Protein AF-S2Z123-F1 (afdb_monomer_lite)

Secondary structure (DSSP, 8-state):
------TTT-TT-S--PPPTTPPPPPP--EEE-TT--GGG--EEEEEE-SSSSS--EEEEEEETTEEEEEES-TTTTSS---------

Foldseek 3Di:
DPDDDPCPVCVPPDDDDDDDVRDDDDDDQWDFAPPDDPVQQPDWDWDWDPPDDPTQTWTFGDDPNDGGIIGSPPDPPVPDDDDPDPDD

pLDDT: mean 81.09, std 16.58, range [39.72, 96.81]

Sequence (88 aa):
MHASVDRIGQPWGGRTPYDRHEPWPVRVDSFLAEGVDPRTVQRWVQATSLLHSDGDAMDIAVVDGRWSGADGEFGRDGEAAFRPASRT

Radius of gyration: 17.32 Å; chains: 1; bounding box: 34×41×44 Å

Structure (mmCIF, N/CA/C/O backbone):
data_AF-S2Z123-F1
#
_entry.id   AF-S2Z123-F1
#
loop_
_atom_site.group_PDB
_atom_site.id
_atom_site.type_symbol
_atom_site.label_atom_id
_atom_site.label_alt_id
_atom_site.label_comp_id
_atom_site.label_asym_id
_atom_site.label_entity_id
_atom_site.label_seq_id
_atom_site.pdbx_PDB_ins_code
_atom_site.Cartn_x
_atom_site.Cartn_y
_atom_site.Cartn_z
_atom_site.occupancy
_atom_site.B_iso_or_equiv
_atom_site.auth_seq_id
_atom_site.auth_comp_id
_atom_site.auth_asym_id
_atom_site.auth_atom_id
_atom_site.pdbx_PDB_model_num
ATOM 1 N N . MET A 1 1 ? -2.720 -21.729 -10.254 1.00 39.72 1 MET A N 1
ATOM 2 C CA . MET A 1 1 ? -1.762 -21.544 -9.142 1.00 39.72 1 MET A CA 1
ATOM 3 C C . MET A 1 1 ? -0.464 -21.035 -9.741 1.00 39.72 1 MET A C 1
ATOM 5 O O . MET A 1 1 ? 0.190 -21.792 -10.445 1.00 39.72 1 MET A O 1
ATOM 9 N N . HIS A 1 2 ? -0.132 -19.755 -9.557 1.00 52.31 2 HIS A N 1
ATOM 10 C CA . HIS A 1 2 ? 1.204 -19.275 -9.912 1.00 52.31 2 HIS A CA 1
ATOM 11 C C . HIS A 1 2 ? 2.196 -19.932 -8.951 1.00 52.31 2 HIS A C 1
ATOM 13 O O . HIS A 1 2 ? 2.007 -19.845 -7.739 1.00 52.31 2 HIS A O 1
ATOM 19 N N . ALA A 1 3 ? 3.197 -20.638 -9.478 1.00 58.62 3 ALA A N 1
ATOM 20 C CA . ALA A 1 3 ? 4.266 -21.185 -8.654 1.00 58.62 3 ALA A CA 1
ATOM 21 C C . ALA A 1 3 ? 4.947 -20.015 -7.932 1.00 58.62 3 ALA A C 1
ATOM 23 O O . ALA A 1 3 ? 5.498 -19.120 -8.575 1.00 58.62 3 ALA A O 1
ATOM 24 N N . SER A 1 4 ? 4.835 -19.971 -6.605 1.00 73.31 4 SER A N 1
ATOM 25 C CA . SER A 1 4 ? 5.471 -18.928 -5.809 1.00 73.31 4 SER A CA 1
ATOM 26 C C . SER A 1 4 ? 6.985 -19.066 -5.944 1.00 73.31 4 SER A C 1
ATOM 28 O O . SER A 1 4 ? 7.527 -20.135 -5.667 1.00 73.31 4 SER A O 1
ATOM 30 N N . VAL A 1 5 ? 7.662 -17.994 -6.359 1.00 81.94 5 VAL A N 1
ATOM 31 C CA . VAL A 1 5 ? 9.128 -17.896 -6.302 1.00 81.94 5 VAL A CA 1
ATOM 32 C C . VAL A 1 5 ? 9.575 -18.202 -4.871 1.00 81.94 5 VAL A C 1
ATOM 34 O O . VAL A 1 5 ? 8.949 -17.714 -3.929 1.00 81.94 5 VAL A O 1
ATOM 37 N N . ASP A 1 6 ? 10.632 -19.001 -4.697 1.00 87.56 6 ASP A N 1
ATOM 38 C CA . ASP A 1 6 ? 11.254 -19.205 -3.386 1.00 87.56 6 ASP A CA 1
ATOM 39 C C . ASP A 1 6 ? 11.831 -17.871 -2.897 1.00 87.56 6 ASP A C 1
ATOM 41 O O . ASP A 1 6 ? 12.938 -17.484 -3.254 1.00 87.56 6 ASP A O 1
ATOM 45 N N . ARG A 1 7 ? 11.062 -17.138 -2.090 1.00 85.12 7 ARG A N 1
ATOM 46 C CA . ARG A 1 7 ? 11.444 -15.818 -1.571 1.00 85.12 7 ARG A CA 1
ATOM 47 C C . ARG A 1 7 ? 12.529 -15.896 -0.490 1.00 85.12 7 ARG A C 1
ATOM 49 O O . ARG A 1 7 ? 13.026 -14.849 -0.089 1.00 85.12 7 ARG A O 1
ATOM 56 N N . ILE A 1 8 ? 12.881 -17.095 -0.011 1.00 87.50 8 ILE A N 1
ATOM 57 C CA . ILE A 1 8 ? 13.965 -17.293 0.959 1.00 87.50 8 ILE A CA 1
ATOM 58 C C . ILE A 1 8 ? 15.283 -17.513 0.210 1.00 87.50 8 ILE A C 1
ATOM 60 O O . ILE A 1 8 ? 16.255 -16.808 0.470 1.00 87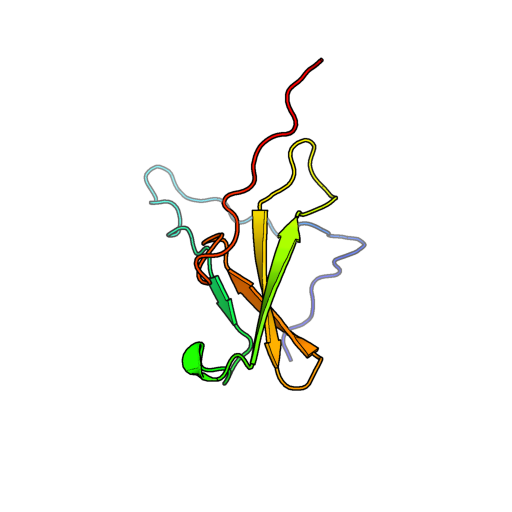.50 8 ILE A O 1
ATOM 64 N N . GLY A 1 9 ? 15.319 -18.446 -0.746 1.00 90.75 9 GLY A N 1
ATOM 65 C CA . GLY A 1 9 ? 16.509 -18.730 -1.559 1.00 90.75 9 GLY A CA 1
ATOM 66 C C . GLY A 1 9 ? 16.731 -17.760 -2.726 1.00 90.75 9 GLY A C 1
ATOM 67 O O . GLY A 1 9 ? 17.861 -17.570 -3.173 1.00 90.75 9 GLY A O 1
ATOM 68 N N . GLN A 1 10 ? 15.668 -17.120 -3.217 1.00 86.69 10 GLN A N 1
ATOM 69 C CA . GLN A 1 10 ? 15.674 -16.143 -4.309 1.00 86.69 10 GLN A CA 1
ATOM 70 C C . GLN A 1 10 ? 14.841 -14.906 -3.924 1.00 86.69 10 GLN A C 1
ATOM 72 O O . GLN A 1 10 ? 13.800 -14.641 -4.534 1.00 86.69 10 GLN A O 1
ATOM 77 N N . PRO A 1 11 ? 15.287 -14.110 -2.931 1.00 85.88 11 PRO A N 1
ATOM 78 C CA . PRO A 1 11 ? 14.504 -12.988 -2.397 1.00 85.88 11 PRO A CA 1
ATOM 79 C C . PRO A 1 11 ? 14.084 -11.972 -3.467 1.00 85.88 11 PRO A C 1
ATOM 81 O O . PRO A 1 11 ? 13.004 -11.385 -3.386 1.00 85.88 11 PRO A O 1
ATOM 84 N N . TRP A 1 12 ? 14.906 -11.820 -4.505 1.00 85.75 12 TRP A N 1
ATOM 85 C CA . TRP A 1 12 ? 14.695 -10.881 -5.606 1.00 85.75 12 TRP A CA 1
ATOM 86 C C . TRP A 1 12 ? 14.015 -11.500 -6.834 1.00 85.75 12 TRP A C 1
ATOM 88 O O . TRP A 1 12 ? 13.623 -10.771 -7.739 1.00 85.75 12 TRP A O 1
ATOM 98 N N . GLY A 1 13 ? 13.868 -12.828 -6.885 1.00 87.31 13 GLY A N 1
ATOM 99 C CA . GLY A 1 13 ? 13.396 -13.539 -8.072 1.00 87.31 13 GLY A CA 1
ATOM 100 C C . GLY A 1 13 ? 14.287 -13.342 -9.307 1.00 87.31 13 GLY A C 1
ATOM 101 O O . GLY A 1 13 ? 15.496 -13.126 -9.206 1.00 87.31 13 GLY A O 1
ATOM 102 N N . GLY A 1 14 ? 13.687 -13.468 -10.494 1.00 88.44 14 GLY A N 1
ATOM 103 C CA . GLY A 1 14 ? 14.370 -13.249 -11.770 1.00 88.44 14 GLY A CA 1
ATOM 104 C C . GLY A 1 14 ? 14.679 -11.772 -12.030 1.00 88.44 14 GLY A C 1
ATOM 105 O O . GLY A 1 14 ? 13.987 -10.882 -11.546 1.00 88.44 14 GLY A O 1
ATOM 106 N N . ARG A 1 15 ? 15.711 -11.500 -12.837 1.00 86.31 15 ARG A N 1
ATOM 107 C CA . ARG A 1 15 ? 16.035 -10.131 -13.264 1.00 86.31 15 ARG A CA 1
ATOM 108 C C . ARG A 1 15 ? 14.937 -9.590 -14.184 1.00 86.31 15 ARG A C 1
ATOM 110 O O . ARG A 1 15 ? 14.578 -10.254 -15.151 1.00 86.31 15 ARG A O 1
ATOM 117 N N . THR A 1 16 ? 14.507 -8.356 -13.943 1.00 85.81 16 THR A N 1
ATOM 118 C CA . THR A 1 16 ? 13.570 -7.604 -14.796 1.00 85.81 16 THR A CA 1
ATOM 119 C C . THR A 1 16 ? 14.245 -6.326 -15.314 1.00 85.81 16 THR A C 1
ATOM 121 O O . THR A 1 16 ? 13.996 -5.243 -14.780 1.00 85.81 16 THR A O 1
ATOM 124 N N . PRO A 1 17 ? 15.202 -6.432 -16.257 1.00 89.56 17 PRO A N 1
ATOM 125 C CA . PRO A 1 17 ? 15.849 -5.258 -16.831 1.00 89.56 17 PRO A CA 1
ATOM 126 C C . PRO A 1 17 ? 14.879 -4.505 -17.748 1.00 89.56 17 PRO A C 1
ATOM 128 O O . PRO A 1 17 ? 14.127 -5.135 -18.485 1.00 89.56 17 PRO A O 1
ATOM 131 N N . TYR A 1 18 ? 14.951 -3.177 -17.716 1.00 89.06 18 TYR A N 1
ATOM 132 C CA . TYR A 1 18 ? 14.289 -2.302 -18.682 1.00 89.06 18 TYR A CA 1
ATOM 133 C C . TYR A 1 18 ? 15.265 -1.941 -19.802 1.00 89.06 18 TYR A C 1
ATOM 135 O O . TYR A 1 18 ? 16.468 -1.770 -19.554 1.00 89.06 18 TYR A O 1
ATOM 143 N N . ASP A 1 19 ? 14.756 -1.830 -21.023 1.00 93.38 19 ASP A N 1
ATOM 144 C CA . ASP A 1 19 ? 15.547 -1.467 -22.189 1.00 93.38 19 ASP A CA 1
ATOM 145 C C . ASP A 1 19 ? 16.007 -0.008 -22.136 1.00 93.38 19 ASP A C 1
ATOM 147 O O . ASP A 1 19 ? 15.485 0.857 -21.423 1.00 93.38 19 ASP A O 1
ATOM 151 N N . ARG A 1 20 ? 17.026 0.301 -22.941 1.00 95.06 20 ARG A N 1
ATOM 152 C CA . ARG A 1 20 ? 17.465 1.684 -23.104 1.00 95.06 20 ARG A CA 1
ATOM 153 C C . ARG A 1 20 ? 16.295 2.522 -23.635 1.00 95.06 20 ARG A C 1
ATOM 155 O O . ARG A 1 20 ? 15.774 2.231 -24.704 1.00 95.06 20 ARG A O 1
ATOM 162 N N . HIS A 1 21 ? 15.981 3.609 -22.929 1.00 95.50 21 HIS A N 1
ATOM 163 C CA . HIS A 1 21 ? 14.868 4.528 -23.216 1.00 95.50 21 HIS A CA 1
ATOM 164 C C . HIS A 1 21 ? 13.469 3.978 -22.921 1.00 95.50 21 HIS A C 1
ATOM 166 O O . HIS A 1 21 ? 12.492 4.684 -23.170 1.00 95.50 21 HIS A O 1
ATOM 172 N N . GLU A 1 22 ? 13.356 2.777 -22.357 1.00 95.50 22 GLU A N 1
ATOM 173 C CA . GLU A 1 22 ? 12.079 2.313 -21.835 1.00 95.50 22 GLU A CA 1
ATOM 174 C C . GLU A 1 22 ? 11.667 3.193 -20.639 1.00 95.50 22 GLU A C 1
ATOM 176 O O . GLU A 1 22 ? 12.499 3.487 -19.770 1.00 95.50 22 GLU A O 1
ATOM 181 N N . PRO A 1 23 ? 10.415 3.684 -20.597 1.00 92.12 23 PRO A N 1
ATOM 182 C CA . PRO A 1 23 ? 9.939 4.452 -19.461 1.00 92.12 23 PRO A CA 1
ATOM 183 C C . PRO A 1 23 ? 9.862 3.563 -18.221 1.00 92.12 23 PRO A C 1
ATOM 185 O O . PRO A 1 23 ? 9.437 2.411 -18.278 1.00 92.12 23 PRO A O 1
ATOM 188 N N . TRP A 1 24 ? 10.219 4.134 -17.075 1.00 90.94 24 TRP A N 1
ATOM 189 C CA . TRP A 1 24 ? 9.977 3.479 -15.797 1.00 90.94 24 TRP A CA 1
ATOM 190 C C . TRP A 1 24 ? 8.473 3.268 -15.582 1.00 90.94 24 TRP A C 1
ATOM 192 O O . TRP A 1 24 ? 7.675 4.117 -15.998 1.00 90.94 24 TRP A O 1
ATOM 202 N N . PRO A 1 25 ? 8.072 2.183 -14.896 1.00 89.50 25 PRO A N 1
ATOM 203 C CA . PRO A 1 25 ? 6.695 2.024 -14.465 1.00 89.50 25 PRO A CA 1
ATOM 204 C C . PRO A 1 25 ? 6.235 3.231 -13.654 1.00 89.50 25 PRO A C 1
ATOM 206 O O . PRO A 1 25 ? 7.004 3.831 -12.897 1.00 89.50 25 PRO A O 1
ATOM 209 N N . VAL A 1 26 ? 4.954 3.558 -13.787 1.00 90.19 26 VAL A N 1
ATOM 210 C CA . VAL A 1 26 ? 4.331 4.585 -12.957 1.00 90.19 26 VAL A CA 1
ATOM 211 C C . VAL A 1 26 ? 4.449 4.165 -11.494 1.00 90.19 26 VAL A C 1
ATOM 213 O O . VAL A 1 26 ? 4.133 3.030 -11.135 1.00 90.19 26 VAL A O 1
ATOM 216 N N . ARG A 1 27 ? 4.913 5.088 -10.650 1.00 87.00 27 ARG A N 1
ATOM 217 C CA . ARG A 1 27 ? 4.939 4.899 -9.201 1.00 87.00 27 ARG A CA 1
ATOM 218 C C . ARG A 1 27 ? 3.500 4.763 -8.693 1.00 87.00 27 ARG A C 1
ATOM 220 O O . ARG A 1 27 ? 2.676 5.640 -8.939 1.00 87.00 27 ARG A O 1
ATOM 227 N N . VAL A 1 28 ? 3.217 3.660 -8.005 1.00 89.31 28 VAL A N 1
ATOM 228 C CA . VAL A 1 28 ? 1.923 3.379 -7.374 1.00 89.31 28 VAL A CA 1
ATOM 229 C C . VAL A 1 28 ? 2.138 3.360 -5.869 1.00 89.31 28 VAL A C 1
ATOM 231 O O . VAL A 1 28 ? 2.787 2.454 -5.354 1.00 89.31 28 VAL A O 1
ATOM 234 N N . ASP A 1 29 ? 1.595 4.367 -5.188 1.00 87.81 29 ASP A N 1
ATOM 235 C CA . ASP A 1 29 ? 1.764 4.552 -3.741 1.00 87.81 29 ASP A CA 1
ATOM 236 C C . ASP A 1 29 ? 0.601 3.992 -2.922 1.00 87.81 29 ASP A C 1
ATOM 238 O O . ASP A 1 29 ? 0.667 3.980 -1.700 1.00 87.81 29 ASP A O 1
ATOM 242 N N . SER A 1 30 ? -0.442 3.485 -3.577 1.00 90.44 30 SER A N 1
ATOM 243 C CA . SER A 1 30 ? -1.639 2.980 -2.910 1.00 90.44 30 SER A CA 1
ATOM 244 C C . SER A 1 30 ? -1.936 1.558 -3.365 1.00 90.44 30 SER A C 1
ATOM 246 O O . SER A 1 30 ? -1.996 1.265 -4.561 1.00 90.44 30 SER A O 1
ATOM 248 N N . PHE A 1 31 ? -2.157 0.669 -2.406 1.00 93.75 31 PHE A N 1
ATOM 249 C CA . PHE A 1 31 ? -2.558 -0.707 -2.650 1.00 93.75 31 PHE A CA 1
ATOM 250 C C . PHE A 1 31 ? -3.655 -1.100 -1.670 1.00 93.75 31 PHE A C 1
ATOM 252 O O . PHE A 1 31 ? -3.483 -0.967 -0.461 1.00 93.75 31 PHE A O 1
ATOM 259 N N . LEU A 1 32 ? -4.752 -1.645 -2.190 1.00 94.75 32 LEU A N 1
ATOM 260 C CA . LEU A 1 32 ? -5.797 -2.296 -1.411 1.00 94.75 32 LEU A CA 1
ATOM 261 C C . LEU A 1 32 ? -5.967 -3.729 -1.911 1.00 94.75 32 LEU A C 1
ATOM 263 O O . LEU A 1 32 ? -5.788 -4.012 -3.097 1.00 94.75 32 LEU A O 1
ATOM 267 N N . ALA A 1 33 ? -6.312 -4.629 -0.997 1.00 95.06 33 ALA A N 1
ATOM 268 C CA . ALA A 1 33 ? -6.664 -5.994 -1.332 1.00 95.06 33 ALA A CA 1
ATOM 269 C C . ALA A 1 33 ? -7.841 -6.016 -2.319 1.00 95.06 33 ALA A C 1
ATOM 271 O O . ALA A 1 33 ? -8.692 -5.123 -2.338 1.00 95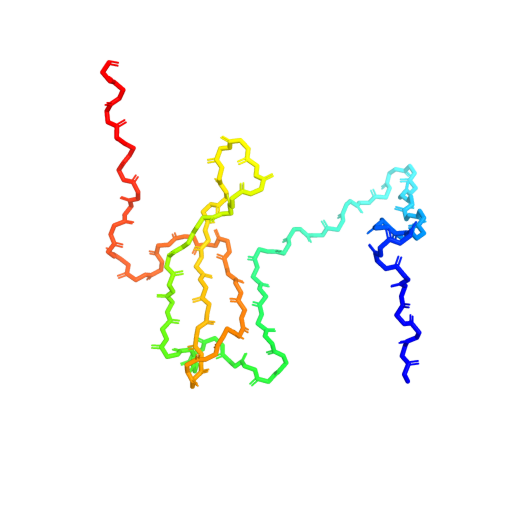.06 33 ALA A O 1
ATOM 272 N N . GLU A 1 34 ? -7.885 -7.057 -3.146 1.00 94.12 34 GLU A N 1
ATOM 273 C CA . GLU A 1 34 ? -8.927 -7.215 -4.154 1.00 94.12 34 GLU A CA 1
ATOM 274 C C . GLU A 1 34 ? -10.330 -7.134 -3.527 1.00 94.12 34 GLU A C 1
ATOM 276 O O . GLU A 1 34 ? -10.611 -7.765 -2.508 1.00 94.12 34 GLU A O 1
ATOM 281 N N . GLY A 1 35 ? -11.208 -6.332 -4.135 1.00 93.75 35 GLY A N 1
ATOM 282 C CA . GLY A 1 35 ? -12.581 -6.120 -3.668 1.00 93.75 35 GLY A CA 1
ATOM 283 C C . GLY A 1 35 ? -12.744 -5.085 -2.550 1.00 93.75 35 GLY A C 1
ATOM 284 O O . GLY A 1 35 ? -13.880 -4.754 -2.217 1.00 93.75 35 GLY A O 1
ATOM 285 N N . VAL A 1 36 ? -11.657 -4.534 -1.999 1.00 94.62 36 VAL A N 1
ATOM 286 C CA . VAL A 1 36 ? -11.730 -3.453 -1.006 1.00 94.62 36 VAL A CA 1
ATOM 287 C C . VAL A 1 36 ? -11.876 -2.110 -1.717 1.00 94.62 36 VAL A C 1
ATOM 289 O O . VAL A 1 36 ? -10.960 -1.632 -2.383 1.00 94.62 36 VAL A O 1
ATOM 292 N N . ASP A 1 37 ? -13.038 -1.480 -1.557 1.00 92.88 37 ASP A N 1
ATOM 293 C CA . ASP A 1 37 ? -13.252 -0.095 -1.979 1.00 92.88 37 ASP A CA 1
ATOM 294 C C . ASP A 1 37 ? -12.611 0.847 -0.940 1.00 92.88 37 ASP A C 1
ATOM 296 O O . ASP A 1 37 ? -12.907 0.702 0.252 1.00 92.88 37 ASP A O 1
ATOM 300 N N . PRO A 1 38 ? -11.789 1.838 -1.340 1.00 90.88 38 PRO A N 1
ATOM 301 C CA . PRO A 1 38 ? -11.221 2.825 -0.418 1.00 90.88 38 PRO A CA 1
ATOM 302 C C . PRO A 1 38 ? -12.247 3.476 0.522 1.00 90.88 38 PRO A C 1
ATOM 304 O O . PRO A 1 38 ? -11.936 3.772 1.671 1.00 90.88 38 PRO A O 1
ATOM 307 N N . ARG A 1 39 ? -13.491 3.664 0.063 1.00 91.31 39 ARG A N 1
ATOM 308 C CA . ARG A 1 39 ? -14.592 4.262 0.841 1.00 91.31 39 ARG A CA 1
ATOM 309 C C . ARG A 1 39 ? -15.157 3.334 1.913 1.00 91.31 39 ARG A C 1
ATO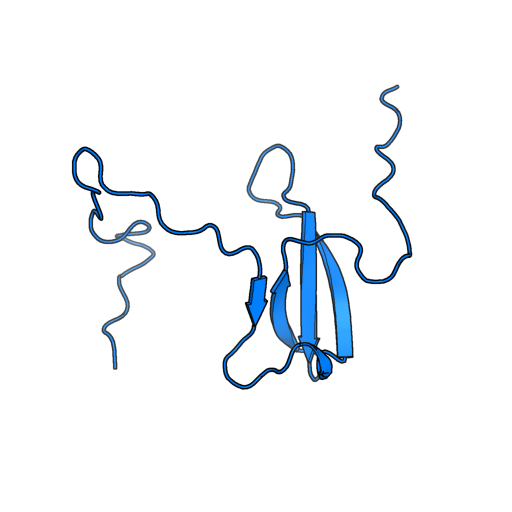M 311 O O . ARG A 1 39 ? -15.902 3.782 2.776 1.00 91.31 39 ARG A O 1
ATOM 318 N N . THR A 1 40 ? -14.847 2.044 1.832 1.00 92.56 40 THR A N 1
ATOM 319 C CA . THR A 1 40 ? -15.271 1.022 2.801 1.00 92.56 40 THR A CA 1
ATOM 320 C C . THR A 1 40 ? -14.208 0.736 3.856 1.00 92.56 40 THR A C 1
ATOM 322 O O . THR A 1 40 ? -14.458 -0.037 4.780 1.00 92.56 40 THR A O 1
ATOM 325 N N . VAL A 1 41 ? -13.035 1.375 3.752 1.00 95.06 41 VAL A N 1
ATOM 326 C CA . VAL A 1 41 ? -12.001 1.305 4.783 1.00 95.06 41 VAL A CA 1
ATOM 327 C C . VAL A 1 41 ? -12.557 1.891 6.076 1.00 95.06 41 VAL A C 1
ATOM 329 O O . VAL A 1 41 ? -12.989 3.040 6.123 1.00 95.06 41 VAL A O 1
ATOM 332 N N . GLN A 1 42 ? -12.559 1.081 7.133 1.00 95.50 42 GLN A N 1
ATOM 333 C CA . GLN A 1 42 ? -13.128 1.462 8.426 1.00 95.50 42 GLN A CA 1
ATOM 334 C C . GLN A 1 42 ? -12.185 2.383 9.199 1.00 95.50 42 GLN A C 1
ATOM 336 O O . GLN A 1 42 ? -12.632 3.210 9.991 1.00 95.50 42 GLN A O 1
ATOM 341 N N . ARG A 1 43 ? -10.873 2.207 9.001 1.00 93.88 43 ARG A N 1
ATOM 342 C CA . ARG A 1 43 ? -9.835 2.996 9.657 1.00 93.88 43 ARG A CA 1
ATOM 343 C C . ARG A 1 43 ? -8.553 3.017 8.834 1.00 93.88 43 ARG A C 1
ATOM 345 O O . ARG A 1 43 ? -8.091 1.965 8.392 1.00 93.88 43 ARG A O 1
ATOM 352 N N . TRP A 1 44 ? -7.949 4.195 8.743 1.00 92.69 44 TRP A N 1
ATOM 353 C CA . TRP A 1 44 ? -6.561 4.377 8.343 1.00 92.69 44 TR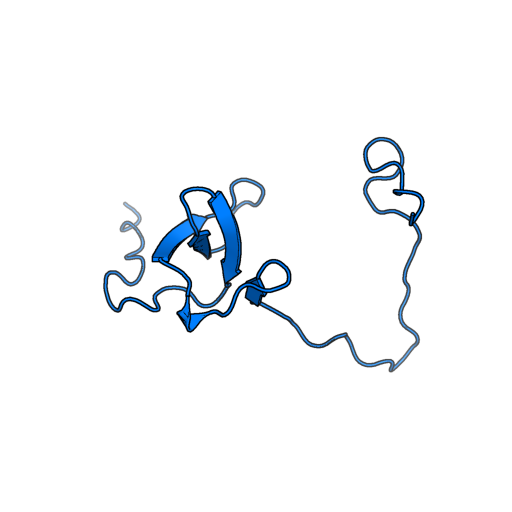P A CA 1
ATOM 354 C C . TRP A 1 44 ? -5.686 4.503 9.594 1.00 92.69 44 TRP A C 1
ATOM 356 O O . TRP A 1 44 ? -6.043 5.173 10.564 1.00 92.69 44 TRP A O 1
ATOM 366 N N . VAL A 1 45 ? -4.579 3.764 9.634 1.00 92.88 45 VAL A N 1
ATOM 367 C CA . VAL A 1 45 ? -3.639 3.772 10.761 1.00 92.88 45 VAL A CA 1
ATOM 368 C C . VAL A 1 45 ? -2.291 4.271 10.272 1.00 92.88 45 VAL A C 1
ATOM 370 O O . VAL A 1 45 ? -1.626 3.574 9.511 1.00 92.88 45 VAL A O 1
ATOM 373 N N . GLN A 1 46 ? -1.869 5.435 10.759 1.00 90.19 46 GLN A N 1
ATOM 374 C CA . GLN A 1 46 ? -0.535 5.964 10.492 1.00 90.19 46 GLN A CA 1
ATOM 375 C C . GLN A 1 46 ? 0.541 4.991 10.979 1.00 90.19 46 GLN A C 1
ATOM 377 O O . GLN A 1 46 ? 0.528 4.531 12.125 1.00 90.19 46 GLN A O 1
ATOM 382 N N . ALA A 1 47 ? 1.488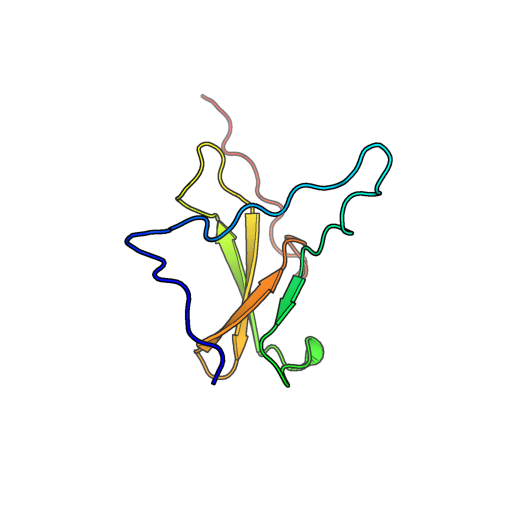 4.695 10.101 1.00 87.31 47 ALA A N 1
ATOM 383 C CA . ALA A 1 47 ? 2.585 3.783 10.350 1.00 87.31 47 ALA A CA 1
ATOM 384 C C . ALA A 1 47 ? 3.875 4.272 9.688 1.00 87.31 47 ALA A C 1
ATOM 386 O O . ALA A 1 47 ? 3.886 5.163 8.837 1.00 87.31 47 ALA A O 1
ATOM 387 N N . THR A 1 48 ? 4.982 3.659 10.098 1.00 87.94 48 THR A N 1
ATOM 388 C CA . THR A 1 48 ? 6.288 3.861 9.481 1.00 87.94 48 THR A CA 1
ATOM 389 C C . THR A 1 48 ? 6.991 2.523 9.291 1.00 87.94 48 THR A C 1
ATOM 391 O O . THR A 1 48 ? 6.880 1.628 10.136 1.00 87.94 48 THR A O 1
ATOM 394 N N . SER A 1 49 ? 7.691 2.351 8.170 1.00 82.94 49 SER A N 1
ATOM 395 C CA . SER A 1 49 ? 8.466 1.135 7.919 1.00 82.94 49 SER A CA 1
ATOM 396 C C . SER A 1 49 ? 9.704 1.072 8.823 1.00 82.94 49 SER A C 1
ATOM 398 O O . SER A 1 49 ? 10.481 2.020 8.869 1.00 82.94 49 SER A O 1
ATOM 400 N N . LEU A 1 50 ? 9.963 -0.077 9.452 1.00 80.50 50 LEU A N 1
ATOM 401 C CA . LEU A 1 50 ? 11.146 -0.274 10.309 1.00 80.50 50 LEU A CA 1
ATOM 402 C C . LEU A 1 50 ? 12.426 -0.662 9.546 1.00 80.50 50 LEU A C 1
ATOM 404 O O . LEU A 1 50 ? 13.497 -0.730 10.139 1.00 80.50 50 LEU A O 1
ATOM 408 N N . LEU A 1 51 ? 12.317 -0.997 8.258 1.00 72.44 51 LEU A N 1
ATOM 409 C CA . LEU A 1 51 ? 13.379 -1.677 7.506 1.00 72.44 51 LEU A CA 1
ATOM 410 C C . LEU A 1 51 ? 14.326 -0.731 6.751 1.00 72.44 51 LEU A C 1
ATOM 412 O O . LEU A 1 51 ? 15.227 -1.211 6.064 1.00 72.44 51 LEU A O 1
ATOM 416 N N . HIS A 1 52 ? 14.158 0.587 6.884 1.00 63.66 52 HIS A N 1
ATOM 417 C CA . HIS A 1 52 ? 15.077 1.573 6.310 1.00 63.66 52 HIS A CA 1
ATOM 418 C C . HIS A 1 52 ? 15.411 2.689 7.307 1.00 63.66 52 HIS A C 1
ATOM 420 O O . HIS A 1 52 ? 14.707 2.868 8.300 1.00 63.66 52 HIS A O 1
ATOM 426 N N . SER A 1 53 ? 16.518 3.394 7.063 1.00 50.22 53 SER A N 1
ATOM 427 C CA . SER A 1 53 ? 17.166 4.314 8.009 1.00 50.22 53 SER A CA 1
ATOM 428 C C . SER A 1 53 ? 16.350 5.545 8.396 1.00 50.22 53 SER A C 1
ATOM 430 O O . SER A 1 53 ? 16.611 6.101 9.460 1.00 50.22 53 SER A O 1
ATOM 432 N N . ASP A 1 54 ? 15.378 5.956 7.583 1.00 68.00 54 ASP A N 1
ATOM 433 C CA . ASP A 1 54 ? 14.621 7.196 7.804 1.00 68.00 54 ASP A CA 1
ATOM 434 C C . ASP A 1 54 ? 13.106 6.975 7.977 1.00 68.00 54 ASP A C 1
ATOM 436 O O . ASP A 1 54 ? 12.398 7.909 8.346 1.00 68.00 54 ASP A O 1
ATOM 440 N N . GLY A 1 55 ? 12.626 5.739 7.790 1.00 74.81 55 GLY A N 1
ATOM 441 C CA . GLY A 1 55 ? 11.218 5.347 7.903 1.00 74.81 55 GLY A CA 1
ATOM 442 C C . GLY A 1 55 ? 10.319 5.904 6.789 1.00 74.81 55 GLY A C 1
ATOM 443 O O . GLY A 1 55 ? 10.249 7.107 6.562 1.00 74.81 55 GLY A O 1
ATOM 444 N N . ASP A 1 56 ? 9.580 5.038 6.090 1.00 83.56 56 ASP A N 1
ATOM 445 C CA . ASP A 1 56 ? 8.583 5.469 5.105 1.00 83.56 56 ASP A CA 1
ATOM 446 C C . ASP A 1 56 ? 7.255 5.709 5.812 1.00 83.56 56 ASP A C 1
ATOM 448 O O . ASP A 1 56 ? 6.671 4.769 6.355 1.00 83.56 56 ASP A O 1
ATOM 452 N N . ALA A 1 57 ? 6.788 6.957 5.830 1.00 86.56 57 ALA A N 1
ATOM 453 C CA . ALA A 1 57 ? 5.460 7.286 6.334 1.00 86.56 57 ALA A CA 1
ATOM 454 C C . ALA A 1 57 ? 4.382 6.711 5.403 1.00 86.56 57 ALA A C 1
ATOM 456 O O . ALA A 1 57 ? 4.455 6.878 4.186 1.00 86.56 57 ALA A O 1
ATOM 457 N N . MET A 1 58 ? 3.388 6.040 5.983 1.00 88.88 58 MET A N 1
ATOM 458 C CA . MET A 1 58 ? 2.260 5.462 5.250 1.00 88.88 58 MET A CA 1
ATOM 459 C C . MET A 1 58 ? 1.032 5.317 6.144 1.00 88.88 58 MET A C 1
ATOM 461 O O . MET A 1 58 ? 1.153 5.215 7.364 1.00 88.88 58 MET A O 1
ATOM 465 N N . ASP A 1 59 ? -0.137 5.234 5.524 1.00 92.19 59 ASP A N 1
ATOM 466 C CA . ASP A 1 59 ? -1.396 4.902 6.175 1.00 92.19 59 ASP A CA 1
ATOM 467 C C . ASP A 1 59 ? -1.790 3.451 5.859 1.00 92.19 59 ASP A C 1
ATOM 469 O O . ASP A 1 59 ? -1.822 3.013 4.711 1.00 92.19 59 ASP A O 1
ATOM 473 N N . ILE A 1 60 ? -2.087 2.673 6.897 1.00 93.00 60 ILE A N 1
ATOM 474 C CA . ILE A 1 60 ? -2.482 1.264 6.818 1.00 93.00 60 ILE A CA 1
ATOM 475 C C . ILE A 1 60 ? -4.011 1.173 6.807 1.00 93.00 60 ILE A C 1
ATOM 477 O O . ILE A 1 60 ? -4.662 1.578 7.771 1.00 93.00 60 ILE A O 1
ATOM 481 N N . ALA A 1 61 ? -4.585 0.588 5.754 1.00 95.19 61 ALA A N 1
ATOM 482 C CA . ALA A 1 61 ? -6.021 0.339 5.657 1.00 95.19 61 ALA A CA 1
ATOM 483 C C . ALA A 1 61 ? -6.430 -0.859 6.522 1.00 95.19 61 ALA A C 1
ATOM 485 O O . ALA A 1 61 ? -5.881 -1.960 6.380 1.00 95.19 61 ALA A O 1
ATOM 486 N N . VAL A 1 62 ? -7.437 -0.666 7.376 1.00 96.12 62 VAL A N 1
ATOM 487 C CA . VAL A 1 62 ? -8.021 -1.721 8.211 1.00 96.12 62 VAL A CA 1
ATOM 488 C C . VAL A 1 62 ? -9.498 -1.918 7.873 1.00 96.12 62 VAL A C 1
ATOM 490 O O . VAL A 1 62 ? -10.288 -0.972 7.898 1.00 96.12 62 VAL A O 1
ATOM 493 N N . VAL A 1 63 ? -9.865 -3.169 7.595 1.00 95.75 63 VAL A N 1
ATOM 494 C CA . VAL A 1 63 ? -11.246 -3.623 7.374 1.00 95.75 63 VAL A CA 1
ATOM 495 C C . VAL A 1 63 ? -11.471 -4.870 8.222 1.00 95.75 63 VAL A C 1
ATOM 497 O O . VAL A 1 63 ? -10.659 -5.792 8.197 1.00 95.75 63 VAL A O 1
ATOM 500 N N . ASP A 1 64 ? -12.531 -4.874 9.028 1.00 94.56 64 ASP A N 1
ATOM 501 C CA . ASP A 1 64 ? -12.904 -5.958 9.946 1.00 94.56 64 ASP A CA 1
ATOM 502 C C . ASP A 1 64 ? -11.742 -6.409 10.849 1.00 94.56 64 ASP A C 1
ATOM 504 O O . ASP A 1 64 ? -11.510 -7.595 11.093 1.00 94.56 64 ASP A O 1
ATOM 508 N N . GLY A 1 65 ? -10.959 -5.433 11.321 1.00 94.44 65 GLY A N 1
ATOM 509 C CA . GLY A 1 65 ? -9.789 -5.664 12.171 1.00 94.44 65 GLY A CA 1
ATOM 510 C C . GLY A 1 65 ? -8.582 -6.283 11.456 1.00 94.44 65 GLY A C 1
ATOM 511 O O . GLY A 1 65 ? -7.636 -6.697 12.126 1.00 94.44 65 GLY A O 1
ATOM 512 N N . ARG A 1 66 ? -8.582 -6.355 10.118 1.00 94.56 66 ARG A N 1
ATOM 513 C CA . ARG A 1 66 ? -7.488 -6.913 9.312 1.00 94.56 66 ARG A CA 1
ATOM 514 C C . ARG A 1 66 ? -6.827 -5.868 8.432 1.00 94.56 66 ARG A C 1
ATOM 516 O O . ARG A 1 66 ? -7.489 -5.009 7.850 1.00 94.56 66 ARG A O 1
ATOM 523 N N . TRP A 1 67 ? -5.513 -6.010 8.279 1.00 94.69 67 TRP A N 1
ATOM 524 C CA . TRP A 1 67 ? -4.759 -5.259 7.287 1.00 94.69 67 TRP A CA 1
ATOM 525 C C . TRP A 1 67 ? -5.265 -5.584 5.882 1.00 94.69 67 TRP A C 1
ATOM 527 O O . TRP A 1 67 ? -5.294 -6.749 5.486 1.00 94.69 67 TRP A O 1
ATOM 537 N N . SER A 1 68 ? -5.670 -4.547 5.159 1.00 96.81 68 SER A N 1
ATOM 538 C CA . SER A 1 68 ? -6.289 -4.656 3.837 1.00 96.81 68 SER A CA 1
ATOM 539 C C . SER A 1 68 ? -5.564 -3.838 2.775 1.00 96.81 68 SER A C 1
ATOM 541 O O . SER A 1 68 ? -6.015 -3.797 1.636 1.00 96.81 68 SER A O 1
ATOM 543 N N . GLY A 1 69 ? -4.451 -3.191 3.123 1.00 94.75 69 GLY A N 1
ATOM 544 C CA . GLY A 1 69 ? -3.689 -2.374 2.190 1.00 94.75 69 GLY A CA 1
ATOM 545 C C . GLY A 1 69 ? -2.906 -1.248 2.851 1.00 94.75 69 GLY A C 1
ATOM 546 O O . GLY A 1 69 ? -2.946 -1.070 4.069 1.00 94.75 69 GLY A O 1
ATOM 547 N N . ALA A 1 70 ? -2.173 -0.496 2.046 1.00 93.56 70 ALA A N 1
ATOM 548 C CA . ALA A 1 70 ? -1.388 0.644 2.488 1.00 93.56 70 ALA A CA 1
ATOM 549 C C . ALA A 1 70 ? -1.474 1.770 1.461 1.00 93.56 70 ALA A C 1
ATOM 551 O O . ALA A 1 70 ? -1.664 1.521 0.269 1.00 93.56 70 ALA A O 1
ATOM 552 N N . ASP A 1 71 ? -1.315 2.993 1.936 1.00 90.38 71 ASP A N 1
ATOM 553 C CA . ASP A 1 71 ? -1.273 4.191 1.120 1.00 90.38 71 ASP A CA 1
ATOM 554 C C . ASP A 1 71 ? -0.090 5.064 1.540 1.00 90.38 71 ASP A C 1
ATOM 556 O O . ASP A 1 71 ? 0.124 5.309 2.726 1.00 90.38 71 ASP A O 1
ATOM 560 N N . GLY A 1 72 ? 0.707 5.503 0.573 1.00 85.19 72 GLY A N 1
ATOM 561 C CA . GLY A 1 72 ? 1.829 6.412 0.781 1.00 85.19 72 GLY A CA 1
ATOM 562 C C . GLY A 1 72 ? 1.395 7.871 0.923 1.00 85.19 72 GLY A C 1
ATOM 563 O O . GLY A 1 72 ? 2.215 8.712 1.291 1.00 85.19 72 GLY A O 1
ATOM 564 N N . GLU A 1 73 ? 0.127 8.197 0.649 1.00 74.25 73 GLU A N 1
ATOM 565 C CA . GLU A 1 73 ? -0.423 9.518 0.945 1.00 74.25 73 GLU A CA 1
ATOM 566 C C . GLU A 1 73 ? -0.721 9.645 2.444 1.00 74.25 73 GLU A C 1
ATOM 568 O O . GLU A 1 73 ? -1.790 9.283 2.924 1.00 74.25 73 GLU A O 1
ATOM 573 N N . PHE A 1 74 ? 0.256 10.166 3.180 1.00 65.81 74 PHE A N 1
ATOM 574 C CA . PHE A 1 74 ? 0.170 10.394 4.617 1.00 65.81 74 PHE A CA 1
ATOM 575 C C . PHE A 1 74 ? -0.788 11.545 4.972 1.00 65.81 74 PHE A C 1
ATOM 577 O O . PHE A 1 74 ? -0.647 12.658 4.459 1.00 65.81 74 PHE A O 1
ATOM 584 N N . GLY A 1 75 ? -1.683 11.316 5.942 1.00 60.69 75 GLY A N 1
ATOM 585 C CA . GLY A 1 75 ? -2.414 12.391 6.632 1.00 60.69 75 GLY A CA 1
ATOM 586 C C . GLY A 1 75 ? -3.810 12.703 6.083 1.00 60.69 75 GLY A C 1
ATOM 587 O O . GLY A 1 75 ? -4.272 13.841 6.194 1.00 60.69 75 GLY A O 1
ATOM 588 N N . ARG A 1 76 ? -4.502 11.705 5.518 1.00 64.38 76 ARG A N 1
ATOM 589 C CA . ARG A 1 76 ? -5.851 11.872 4.940 1.00 64.38 76 ARG A CA 1
ATOM 590 C C . ARG A 1 76 ? -6.940 12.283 5.940 1.00 64.38 76 ARG A C 1
ATOM 592 O O . ARG A 1 76 ? -7.918 12.906 5.533 1.00 64.38 76 ARG A O 1
ATOM 599 N N . ASP A 1 77 ? -6.745 12.022 7.230 1.00 57.12 77 ASP A N 1
ATOM 600 C CA . ASP A 1 77 ? -7.742 12.304 8.274 1.00 57.12 77 ASP A CA 1
ATOM 601 C C . ASP A 1 77 ? -7.596 13.704 8.912 1.00 57.12 77 ASP A C 1
ATOM 603 O O . ASP A 1 77 ? -8.290 14.033 9.872 1.00 57.12 77 ASP A O 1
ATOM 607 N N . GLY A 1 78 ? -6.705 14.564 8.397 1.00 50.06 78 GLY A N 1
ATOM 608 C CA . GLY A 1 78 ? -6.559 15.958 8.848 1.00 50.06 78 GLY A CA 1
ATOM 609 C C . GLY A 1 78 ? -5.979 16.141 10.260 1.00 50.06 78 GLY A C 1
ATOM 610 O O . GLY A 1 78 ? -5.707 17.273 10.666 1.00 50.06 78 GLY A O 1
ATOM 611 N N . GLU A 1 79 ? -5.734 15.057 10.995 1.00 50.47 79 GLU A N 1
ATOM 612 C CA . GLU A 1 79 ? -5.084 15.066 12.300 1.00 50.47 79 GLU A CA 1
ATOM 613 C C . GLU A 1 79 ? -3.612 14.645 12.159 1.00 50.47 79 GLU A C 1
ATOM 615 O O . GLU A 1 7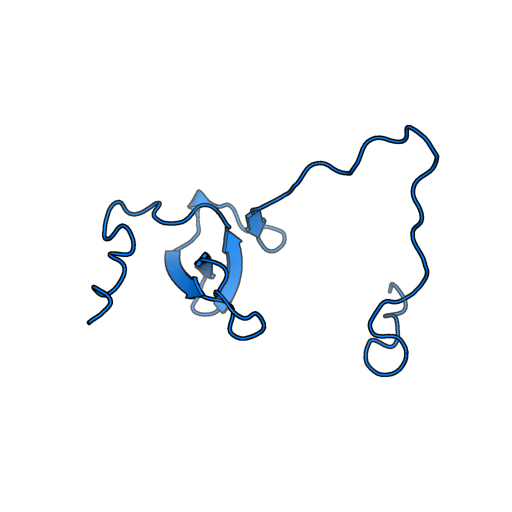9 ? -3.285 13.546 11.725 1.00 50.47 79 GLU A O 1
ATOM 620 N N . ALA A 1 80 ? -2.722 15.566 12.534 1.00 48.94 80 ALA A N 1
ATOM 621 C CA . ALA A 1 80 ? -1.275 15.400 12.658 1.00 48.94 80 ALA A CA 1
ATOM 622 C C . ALA A 1 80 ? -0.477 15.177 11.354 1.00 48.94 80 ALA A C 1
ATOM 624 O O . ALA A 1 80 ? -0.078 14.071 10.993 1.00 48.94 80 ALA A O 1
ATOM 625 N N . ALA A 1 81 ? -0.050 16.296 10.756 1.00 50.03 81 ALA A N 1
ATOM 626 C CA . ALA A 1 81 ? 1.271 16.343 10.138 1.00 50.03 81 ALA A CA 1
ATOM 627 C C . ALA A 1 81 ? 2.309 15.899 11.185 1.00 50.03 81 ALA A C 1
ATOM 629 O O . ALA A 1 81 ? 2.362 16.475 12.277 1.00 50.03 81 ALA A O 1
ATOM 630 N N . PHE A 1 82 ? 3.116 14.886 10.864 1.00 48.88 82 PHE A N 1
ATOM 631 C CA . PHE A 1 82 ? 4.263 14.476 11.668 1.00 48.88 82 PHE A CA 1
ATOM 632 C C . PHE A 1 82 ? 5.089 15.721 12.023 1.00 48.88 82 PHE A C 1
ATOM 634 O O . PHE A 1 82 ? 5.692 16.348 11.150 1.00 48.88 82 PHE A O 1
ATOM 641 N N . ARG A 1 83 ? 5.075 16.136 13.297 1.00 50.72 83 ARG A N 1
ATOM 642 C CA . ARG A 1 83 ? 5.962 17.200 13.772 1.00 50.72 83 ARG A CA 1
ATOM 643 C C . ARG A 1 83 ? 7.299 16.527 14.061 1.00 50.72 83 ARG A C 1
ATOM 645 O O . ARG A 1 83 ? 7.343 15.733 15.002 1.00 50.72 83 ARG A O 1
ATOM 652 N N . PRO A 1 84 ? 8.366 16.787 13.284 1.00 43.44 84 PRO A N 1
ATOM 653 C CA . PRO A 1 84 ? 9.666 16.222 13.605 1.00 43.44 84 PRO A CA 1
ATOM 654 C C . PRO A 1 84 ? 10.026 16.648 15.027 1.00 43.44 84 PRO A C 1
ATOM 656 O O . PRO A 1 84 ? 9.909 17.826 15.374 1.00 43.44 84 PRO A O 1
ATOM 659 N N . ALA A 1 85 ? 10.416 15.685 15.863 1.00 49.44 85 ALA A N 1
ATOM 660 C CA . ALA A 1 85 ? 10.953 15.994 17.177 1.00 49.44 85 ALA A CA 1
ATOM 661 C C . ALA A 1 85 ? 12.141 16.943 16.979 1.00 49.44 85 ALA A C 1
ATOM 663 O O . ALA A 1 85 ? 13.067 16.631 16.226 1.00 49.44 85 ALA A O 1
ATOM 664 N N . SER A 1 86 ? 12.084 18.122 17.602 1.00 49.66 86 SER A N 1
ATOM 665 C CA . SER A 1 86 ? 13.175 19.091 17.573 1.00 49.66 86 SER A CA 1
ATOM 666 C C . SER A 1 86 ? 14.468 18.384 17.970 1.00 49.66 86 SER A C 1
ATOM 668 O O . SER A 1 86 ? 14.590 17.896 19.094 1.00 49.66 86 SER A O 1
ATOM 670 N N . ARG A 1 87 ? 15.420 18.303 17.034 1.00 47.50 87 ARG A N 1
ATOM 671 C CA . ARG A 1 87 ? 16.788 17.855 17.312 1.00 47.50 87 ARG A CA 1
ATOM 672 C C . ARG A 1 87 ? 17.335 18.757 18.425 1.00 47.50 87 ARG A C 1
ATOM 674 O O . ARG A 1 87 ? 17.438 19.963 18.212 1.00 47.50 87 ARG A O 1
ATOM 681 N N . THR A 1 88 ? 17.582 18.186 19.603 1.00 54.22 88 THR A N 1
ATOM 682 C CA . THR A 1 88 ? 18.354 18.833 20.678 1.00 54.22 88 THR A CA 1
ATOM 683 C C . THR A 1 88 ? 19.835 18.608 20.424 1.00 54.22 88 THR A C 1
ATOM 685 O O . THR A 1 88 ? 20.167 17.503 19.933 1.00 54.22 88 THR A O 1
#